Protein AF-A0A061S4T7-F1 (afdb_monomer_lite)

Sequence (129 aa):
MHRRGAEWARQQEADVPLRFRLGFHTVPSMRQLHLHVVSEDFDSHFMKHKKHWNSFTTAFFRPITDVIDELRTNGSVRIDLEEVARLLSSPVRCFRCLQEFKTVPDAKLHVRTCAASALETLTSAEGSG

Organism: NCBI:txid582737

Structure (mmCIF, N/CA/C/O backbone):
data_AF-A0A061S4T7-F1
#
_entry.id   AF-A0A061S4T7-F1
#
loop_
_atom_site.group_PDB
_atom_site.id
_atom_site.type_symbol
_atom_site.label_atom_id
_atom_site.label_alt_id
_atom_site.label_comp_id
_atom_site.label_asym_id
_atom_site.label_entity_id
_atom_site.label_seq_id
_atom_site.pdbx_PDB_ins_code
_atom_site.Cartn_x
_atom_site.Cartn_y
_atom_site.Cartn_z
_atom_site.occupancy
_atom_site.B_iso_or_equiv
_atom_site.auth_seq_id
_atom_site.auth_comp_id
_atom_site.auth_asym_id
_atom_site.auth_atom_id
_atom_site.pdbx_PDB_model_num
ATOM 1 N N . MET A 1 1 ? -17.691 1.889 2.305 1.00 80.81 1 MET A N 1
ATOM 2 C CA . MET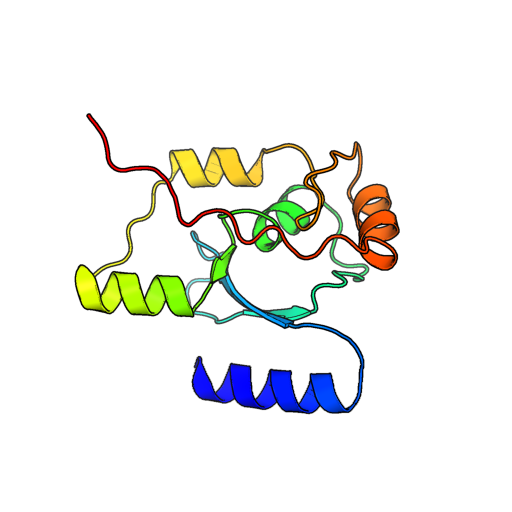 A 1 1 ? -16.691 1.853 1.212 1.00 80.81 1 MET A CA 1
ATOM 3 C C . MET A 1 1 ? -16.203 0.431 0.932 1.00 80.81 1 MET A C 1
ATOM 5 O O . MET A 1 1 ? -16.277 0.033 -0.220 1.00 80.81 1 MET A O 1
ATOM 9 N N . HIS A 1 2 ? -15.822 -0.360 1.951 1.00 90.88 2 HIS A N 1
ATOM 10 C CA . HIS A 1 2 ? -15.310 -1.736 1.791 1.00 90.88 2 HIS A CA 1
ATOM 11 C C . HIS A 1 2 ? -16.115 -2.630 0.832 1.00 90.88 2 HIS A C 1
ATOM 13 O O . HIS A 1 2 ? -15.578 -3.043 -0.188 1.00 90.88 2 HIS A O 1
ATOM 19 N N . ARG A 1 3 ? -17.400 -2.892 1.127 1.00 92.31 3 ARG A N 1
ATOM 20 C CA . ARG A 1 3 ? -18.236 -3.824 0.346 1.00 92.31 3 ARG A CA 1
ATOM 21 C C . ARG A 1 3 ? -18.234 -3.499 -1.152 1.00 92.31 3 ARG A C 1
ATOM 23 O O . ARG A 1 3 ? -17.911 -4.368 -1.948 1.00 92.31 3 ARG A O 1
ATOM 30 N N . ARG A 1 4 ? -18.509 -2.239 -1.506 1.00 92.25 4 ARG A N 1
ATOM 31 C CA . ARG A 1 4 ? -18.515 -1.772 -2.901 1.00 92.25 4 ARG A CA 1
ATOM 32 C C . ARG A 1 4 ? -17.146 -1.889 -3.571 1.00 92.25 4 ARG A C 1
ATOM 34 O O . ARG A 1 4 ? -17.076 -2.298 -4.720 1.00 92.25 4 ARG A O 1
ATOM 41 N N . GLY A 1 5 ? -16.068 -1.552 -2.858 1.00 90.94 5 GLY A N 1
ATOM 42 C CA . GLY A 1 5 ? -14.711 -1.720 -3.383 1.00 90.94 5 GLY A CA 1
ATOM 43 C C . GLY A 1 5 ? -14.381 -3.188 -3.658 1.00 90.94 5 GLY A C 1
ATOM 44 O O . GLY A 1 5 ? -13.814 -3.503 -4.696 1.00 90.94 5 GLY A O 1
ATOM 45 N N . ALA A 1 6 ? -14.773 -4.089 -2.752 1.00 91.56 6 ALA A N 1
ATOM 46 C CA . ALA A 1 6 ? -14.512 -5.519 -2.883 1.00 91.56 6 ALA A CA 1
ATOM 47 C C . ALA A 1 6 ? -15.367 -6.163 -3.985 1.00 91.56 6 ALA A C 1
ATOM 49 O O . ALA A 1 6 ? -14.897 -7.042 -4.697 1.00 91.56 6 ALA A O 1
ATOM 50 N N . GLU A 1 7 ? -16.619 -5.724 -4.141 1.00 92.50 7 GLU A N 1
ATOM 51 C CA . GLU A 1 7 ? -17.478 -6.115 -5.265 1.00 92.50 7 GLU A CA 1
ATOM 52 C C . GLU A 1 7 ? -16.862 -5.702 -6.603 1.00 92.50 7 GLU A C 1
ATOM 54 O O . GLU A 1 7 ? -16.773 -6.534 -7.500 1.00 92.50 7 GLU A O 1
ATOM 59 N N . TRP A 1 8 ? -16.377 -4.462 -6.712 1.00 92.69 8 TRP A N 1
ATOM 60 C CA . TRP A 1 8 ? -15.716 -3.983 -7.924 1.00 92.69 8 TRP A CA 1
ATOM 61 C C . TRP A 1 8 ? -14.429 -4.762 -8.229 1.00 92.69 8 TRP A C 1
ATOM 63 O O . TRP A 1 8 ? -14.253 -5.220 -9.353 1.00 92.69 8 TRP A O 1
ATOM 73 N N . ALA A 1 9 ? -13.567 -4.982 -7.230 1.00 90.12 9 ALA A N 1
ATOM 74 C CA . ALA A 1 9 ? -12.322 -5.734 -7.404 1.00 90.12 9 ALA A CA 1
ATOM 75 C C . ALA A 1 9 ? -12.572 -7.160 -7.922 1.00 90.12 9 ALA A C 1
ATOM 77 O O . ALA A 1 9 ? -11.951 -7.571 -8.897 1.00 90.12 9 ALA A O 1
ATOM 78 N N . ARG A 1 10 ? -13.550 -7.873 -7.342 1.00 88.12 10 ARG A N 1
ATOM 79 C CA . ARG A 1 10 ? -13.932 -9.222 -7.793 1.00 88.12 10 ARG A CA 1
ATOM 80 C C . ARG A 1 10 ? -14.450 -9.253 -9.229 1.00 88.12 10 ARG A C 1
ATOM 82 O O . ARG A 1 10 ? -14.218 -10.230 -9.928 1.00 88.12 10 ARG A O 1
ATOM 89 N N . GLN A 1 11 ? -15.165 -8.212 -9.661 1.00 87.88 11 GLN A N 1
ATOM 90 C CA . GLN A 1 11 ? -15.611 -8.106 -11.053 1.00 87.88 11 GLN A CA 1
ATOM 91 C C . GLN A 1 11 ? -14.416 -7.966 -12.001 1.00 87.88 11 GLN A C 1
ATOM 93 O O . GLN A 1 11 ? -14.388 -8.630 -13.025 1.00 87.88 11 GLN A O 1
ATOM 98 N N . GLN A 1 12 ? -13.410 -7.162 -11.644 1.00 86.38 12 GLN A N 1
ATOM 99 C CA . GLN A 1 12 ? -12.212 -6.999 -12.477 1.00 86.38 12 GLN A CA 1
ATOM 100 C C . GLN A 1 12 ? -11.327 -8.254 -12.497 1.00 86.38 12 GLN A C 1
ATOM 102 O O . GLN A 1 12 ? -10.795 -8.606 -13.544 1.00 86.38 12 GLN A O 1
ATOM 107 N N . GLU A 1 13 ? -11.197 -8.946 -11.362 1.00 83.81 13 GLU A N 1
ATOM 108 C CA . GLU A 1 13 ? -10.465 -10.218 -11.237 1.00 83.81 13 GLU A CA 1
ATOM 109 C C . GLU A 1 13 ? -11.034 -11.338 -12.121 1.00 83.81 13 GLU A C 1
ATOM 111 O O . GLU A 1 13 ? -10.302 -12.248 -12.509 1.00 83.81 13 GLU A O 1
ATOM 116 N N . ALA A 1 14 ? -12.330 -11.282 -12.448 1.00 75.81 14 ALA A N 1
ATOM 117 C CA . ALA A 1 14 ? -12.963 -12.234 -13.358 1.00 75.81 14 ALA A CA 1
ATOM 118 C C . ALA A 1 14 ? -12.549 -12.016 -14.825 1.00 75.81 14 ALA A C 1
ATOM 120 O O . ALA A 1 14 ? -12.507 -12.976 -15.593 1.00 75.81 14 ALA A O 1
ATOM 121 N N . ASP A 1 15 ? -12.215 -10.775 -15.190 1.00 75.31 15 ASP A N 1
ATOM 122 C CA . ASP A 1 15 ? -11.890 -10.375 -16.562 1.00 75.31 15 ASP A CA 1
ATOM 123 C C . ASP A 1 15 ? -10.372 -10.318 -16.815 1.00 75.31 15 ASP A C 1
ATOM 125 O O . ASP A 1 15 ? -9.908 -10.542 -17.935 1.00 75.31 15 ASP A O 1
ATOM 129 N N . VAL A 1 16 ? -9.579 -10.021 -15.779 1.00 75.69 16 VAL A N 1
ATOM 130 C CA . VAL A 1 16 ? -8.123 -9.845 -15.857 1.00 75.69 16 VAL A CA 1
ATOM 131 C C . VAL A 1 16 ? -7.461 -10.560 -14.671 1.00 75.69 16 VAL A C 1
ATOM 133 O O . VAL A 1 16 ? -7.894 -10.357 -13.538 1.00 75.69 16 VAL A O 1
ATOM 136 N N . PRO A 1 17 ? -6.374 -11.338 -14.862 1.00 79.69 17 PRO A N 1
ATOM 137 C CA . PRO A 1 17 ? -5.709 -12.085 -13.789 1.00 79.69 17 PRO A CA 1
ATOM 138 C C . PRO A 1 17 ? -4.837 -11.184 -12.889 1.00 79.69 17 PRO A C 1
ATOM 140 O O . PRO A 1 17 ? -3.668 -11.474 -12.629 1.00 79.69 17 PRO A O 1
ATOM 143 N N . LEU A 1 18 ? -5.386 -10.060 -12.427 1.00 84.62 18 LEU A N 1
ATOM 144 C CA . LEU A 1 18 ? -4.759 -9.128 -11.496 1.00 84.62 18 LEU A CA 1
ATOM 145 C C . LEU A 1 18 ? -5.428 -9.236 -10.136 1.00 84.62 18 LEU A C 1
ATOM 147 O O . LEU A 1 18 ? -6.645 -9.218 -10.051 1.00 84.62 18 LEU A O 1
ATOM 151 N N . ARG A 1 19 ? -4.629 -9.270 -9.072 1.00 89.38 19 ARG A N 1
ATOM 152 C CA . ARG A 1 19 ? -5.126 -9.180 -7.694 1.00 89.38 19 ARG A CA 1
ATOM 153 C C . ARG A 1 19 ? -5.223 -7.728 -7.262 1.00 89.38 19 ARG A C 1
ATOM 155 O O . ARG A 1 19 ? -4.383 -6.916 -7.660 1.00 89.38 19 ARG A O 1
ATOM 162 N N . PHE A 1 20 ? -6.189 -7.422 -6.403 1.00 93.00 20 PHE A N 1
ATOM 163 C CA . PHE A 1 20 ? -6.369 -6.079 -5.856 1.00 93.00 20 PHE A CA 1
ATOM 164 C C . PHE A 1 20 ? -6.187 -6.022 -4.342 1.00 93.00 20 PHE A C 1
ATOM 166 O O . PHE A 1 20 ? -6.578 -6.915 -3.595 1.00 93.00 20 PHE A O 1
ATOM 173 N N . ARG A 1 21 ? -5.654 -4.893 -3.877 1.00 94.50 21 ARG A N 1
ATOM 174 C CA . ARG A 1 21 ? -5.545 -4.534 -2.465 1.00 94.50 21 ARG A CA 1
ATOM 175 C C . ARG A 1 21 ? -6.494 -3.394 -2.150 1.00 94.50 21 ARG A C 1
ATOM 177 O O . ARG A 1 21 ? -6.615 -2.431 -2.911 1.00 94.50 21 ARG A O 1
ATOM 184 N N . LEU A 1 22 ? -7.159 -3.513 -1.005 1.00 97.69 22 LEU A N 1
ATOM 185 C CA . LEU A 1 22 ? -8.092 -2.520 -0.495 1.00 97.69 22 LEU A CA 1
ATOM 186 C C . LEU A 1 22 ? -7.600 -2.002 0.849 1.00 97.69 22 LEU A C 1
ATOM 188 O O . LEU A 1 22 ? -7.422 -2.779 1.788 1.00 97.69 22 LEU A O 1
ATOM 192 N N . GLY A 1 23 ? -7.407 -0.693 0.962 1.00 97.31 23 GLY A N 1
ATOM 193 C CA . GLY A 1 23 ? -6.844 -0.129 2.182 1.00 97.31 23 GLY A CA 1
ATOM 194 C C . GLY A 1 23 ? -6.670 1.379 2.178 1.00 97.31 23 GLY A C 1
ATOM 195 O O . GLY A 1 23 ? -7.089 2.086 1.261 1.00 97.31 23 GLY A O 1
ATOM 196 N N . PHE A 1 24 ? -6.049 1.863 3.242 1.00 97.19 24 PHE A N 1
ATOM 197 C CA . PHE A 1 24 ? -5.800 3.275 3.492 1.00 97.19 24 PHE A CA 1
ATOM 198 C C . PHE A 1 24 ? -4.307 3.518 3.663 1.00 97.19 24 PHE A C 1
ATOM 200 O O . PHE A 1 24 ? -3.585 2.673 4.183 1.00 97.19 24 PHE A O 1
ATOM 207 N N . HIS A 1 25 ? -3.848 4.706 3.294 1.00 96.94 25 HIS A N 1
ATOM 208 C CA . HIS A 1 25 ? -2.579 5.204 3.805 1.00 96.94 25 HIS A CA 1
ATOM 209 C C . HIS A 1 25 ? -2.717 5.550 5.294 1.00 96.94 25 HIS A C 1
ATOM 211 O O . HIS A 1 25 ? -3.669 6.237 5.665 1.00 96.94 25 HIS A O 1
ATOM 217 N N . THR A 1 26 ? -1.764 5.120 6.132 1.00 93.94 26 THR A N 1
ATOM 218 C CA . THR A 1 26 ? -1.759 5.389 7.584 1.00 93.94 26 THR A CA 1
ATOM 219 C C . THR A 1 26 ? -1.858 6.884 7.887 1.00 93.94 26 THR A C 1
ATOM 221 O O . THR A 1 26 ? -2.593 7.286 8.784 1.00 93.94 26 THR A O 1
ATOM 224 N N . VAL A 1 27 ? -1.157 7.716 7.107 1.00 92.25 27 VAL A N 1
ATOM 225 C CA . VAL A 1 27 ? -1.327 9.175 7.111 1.00 92.25 27 VAL A CA 1
ATOM 226 C C . VAL A 1 27 ? -1.829 9.603 5.732 1.00 92.25 27 VAL A C 1
ATOM 228 O O . VAL A 1 27 ? -1.132 9.377 4.737 1.00 92.25 27 VAL A O 1
ATOM 231 N N . PRO A 1 28 ? -3.024 10.208 5.629 1.00 86.69 28 PRO A N 1
ATOM 232 C CA . PRO A 1 28 ? -3.609 10.529 4.339 1.00 86.69 28 PRO A CA 1
ATOM 233 C C . PRO A 1 28 ? -2.896 11.725 3.694 1.00 86.69 28 PRO A C 1
ATOM 235 O O . PRO A 1 28 ? -2.540 12.698 4.356 1.00 86.69 28 PRO A O 1
ATOM 238 N N . SER A 1 29 ? -2.720 11.681 2.373 1.00 84.56 29 SER A N 1
ATOM 239 C CA . SER A 1 29 ? -2.182 12.809 1.593 1.00 84.56 29 SER A CA 1
ATOM 240 C C . SER A 1 29 ? -3.226 13.891 1.294 1.00 84.56 29 SER A C 1
ATOM 242 O O . SER A 1 29 ? -2.880 14.982 0.847 1.00 84.56 29 SER A O 1
ATOM 244 N N . MET A 1 30 ? -4.504 13.586 1.524 1.00 91.62 30 MET A N 1
ATOM 245 C CA . MET A 1 30 ? -5.652 14.465 1.308 1.00 91.62 30 MET A CA 1
ATOM 246 C C . MET A 1 30 ? -6.502 14.524 2.575 1.00 91.62 30 MET A C 1
ATOM 248 O O . MET A 1 30 ? -6.527 13.581 3.359 1.00 91.62 30 MET A O 1
ATOM 252 N N . ARG A 1 31 ? -7.253 15.613 2.758 1.00 91.56 31 ARG A N 1
ATOM 253 C CA . ARG A 1 31 ? -8.064 15.822 3.969 1.00 91.56 31 ARG A CA 1
ATOM 254 C C . ARG A 1 31 ? -9.210 14.814 4.123 1.00 91.56 31 ARG A C 1
ATOM 256 O O . ARG A 1 31 ? -9.586 14.475 5.239 1.00 91.56 31 ARG A O 1
ATOM 263 N N . GLN A 1 32 ? -9.821 14.397 3.018 1.00 94.75 32 GLN A N 1
ATOM 264 C CA . GLN A 1 32 ? -10.968 13.489 3.036 1.00 94.75 32 GLN A CA 1
ATOM 265 C C . GLN A 1 32 ? -10.501 12.036 3.114 1.00 94.75 32 GLN A C 1
ATOM 267 O O . GLN A 1 32 ? -9.540 11.652 2.445 1.00 94.75 32 GLN A O 1
ATOM 272 N N . LEU A 1 33 ? -11.223 11.220 3.883 1.00 91.75 33 LEU A N 1
ATOM 273 C CA . LEU A 1 33 ? -11.010 9.778 3.920 1.00 91.75 33 LEU A CA 1
ATOM 274 C C . LEU A 1 33 ? -11.231 9.184 2.524 1.00 91.75 33 LEU A C 1
ATOM 276 O O . LEU A 1 33 ? -12.293 9.368 1.929 1.00 91.75 33 LEU A O 1
ATOM 280 N N . HIS A 1 34 ? -10.242 8.451 2.023 1.00 95.56 34 HIS A N 1
ATOM 281 C CA . HIS A 1 34 ? -10.292 7.819 0.711 1.00 95.56 34 HIS A CA 1
ATOM 282 C C . HIS A 1 34 ? -9.779 6.384 0.798 1.00 95.56 34 HIS A C 1
ATOM 284 O O . HIS A 1 34 ? -8.674 6.133 1.268 1.00 95.56 34 HIS A O 1
ATOM 290 N N . LEU A 1 35 ? -10.608 5.442 0.351 1.00 96.25 35 LEU A N 1
ATOM 291 C CA . LEU A 1 35 ? -10.238 4.039 0.214 1.00 96.25 35 LEU A CA 1
ATOM 292 C C . LEU A 1 35 ? -9.489 3.850 -1.103 1.00 96.25 35 LEU A C 1
ATOM 294 O O . LEU A 1 35 ? -10.011 4.193 -2.163 1.00 96.25 35 LEU A O 1
ATOM 298 N N . HIS A 1 36 ? -8.307 3.254 -1.041 1.00 97.19 36 HIS A N 1
ATOM 299 C CA . HIS A 1 36 ? -7.617 2.770 -2.224 1.00 97.19 36 HIS A CA 1
ATOM 300 C C . HIS A 1 36 ? -8.165 1.403 -2.624 1.00 97.19 36 HIS A C 1
ATOM 302 O O . HIS A 1 36 ? -8.336 0.526 -1.778 1.00 97.19 36 HIS A O 1
ATOM 308 N N . VAL A 1 37 ? -8.389 1.230 -3.923 1.00 96.25 37 VAL A N 1
ATOM 309 C CA . VAL A 1 37 ? -8.543 -0.067 -4.581 1.00 96.25 37 VAL A CA 1
ATOM 310 C C . VAL A 1 37 ? -7.475 -0.086 -5.667 1.00 96.25 37 VAL A C 1
ATOM 312 O O . VAL A 1 37 ? -7.541 0.710 -6.600 1.00 96.25 37 VAL A O 1
ATOM 315 N N . VAL A 1 38 ? -6.428 -0.886 -5.478 1.00 95.00 38 VAL A N 1
ATOM 316 C CA . VAL A 1 38 ? -5.206 -0.826 -6.294 1.00 95.00 38 VAL A CA 1
ATOM 317 C C . VAL A 1 38 ? -4.760 -2.226 -6.685 1.00 95.00 38 VAL A C 1
ATOM 319 O O . VAL A 1 38 ? -4.763 -3.124 -5.847 1.00 95.00 38 VAL A O 1
ATOM 322 N N . SER A 1 39 ? -4.402 -2.420 -7.950 1.00 93.50 39 SER A N 1
ATOM 323 C CA . SER A 1 39 ? -3.900 -3.698 -8.444 1.00 93.50 39 SER A CA 1
ATOM 324 C C . SER A 1 39 ? -2.448 -3.932 -8.009 1.00 93.50 39 SER A C 1
ATOM 326 O O . SER A 1 39 ? -1.653 -3.002 -7.853 1.00 93.50 39 SER A O 1
ATOM 328 N N . GLU A 1 40 ? -2.102 -5.193 -7.767 1.00 91.94 40 GLU A N 1
ATOM 329 C CA . GLU A 1 40 ? -0.813 -5.597 -7.194 1.00 91.94 40 GLU A CA 1
ATOM 330 C C . GLU A 1 40 ? 0.364 -5.614 -8.180 1.00 91.94 40 GLU A C 1
ATOM 332 O O . GLU A 1 40 ? 1.501 -5.856 -7.777 1.00 91.94 40 GLU A O 1
ATOM 337 N N . ASP A 1 41 ? 0.124 -5.385 -9.467 1.00 90.56 41 ASP A N 1
ATOM 338 C CA . ASP A 1 41 ? 1.176 -5.254 -10.478 1.00 90.56 41 ASP A CA 1
ATOM 339 C C . ASP A 1 41 ? 1.976 -3.951 -10.314 1.00 90.56 41 ASP A C 1
ATOM 341 O O . ASP A 1 41 ? 3.148 -3.894 -10.690 1.00 90.56 41 ASP A O 1
ATOM 345 N N . PHE A 1 42 ? 1.354 -2.914 -9.732 1.00 93.56 42 PHE A N 1
ATOM 346 C CA . PHE A 1 42 ? 1.918 -1.571 -9.569 1.00 93.56 42 PHE A CA 1
ATOM 347 C C . PHE A 1 42 ? 2.542 -1.008 -10.859 1.00 93.56 42 PHE A C 1
ATOM 349 O O . PHE A 1 42 ? 3.455 -0.169 -10.811 1.00 93.56 42 PHE A O 1
ATOM 356 N N . ASP A 1 43 ? 2.049 -1.428 -12.028 1.00 91.19 43 ASP A N 1
ATOM 357 C CA . ASP A 1 43 ? 2.633 -1.081 -13.311 1.00 91.19 43 ASP A CA 1
ATOM 358 C C . ASP A 1 43 ? 2.085 0.233 -13.862 1.00 91.19 43 ASP A C 1
ATOM 360 O O . ASP A 1 43 ? 1.350 0.303 -14.840 1.00 91.19 43 ASP A O 1
ATOM 364 N N . SER A 1 44 ? 2.481 1.328 -13.219 1.00 93.81 44 SER A N 1
ATOM 365 C CA . SER A 1 44 ? 2.099 2.673 -13.643 1.00 93.81 44 SER A CA 1
ATOM 366 C C . SER A 1 44 ? 3.317 3.541 -13.929 1.00 93.81 44 SER A C 1
ATOM 368 O O . SER A 1 44 ? 4.330 3.464 -13.227 1.00 93.81 44 SER A O 1
ATOM 370 N N . HIS A 1 45 ? 3.213 4.422 -14.926 1.00 93.56 45 HIS A N 1
ATOM 371 C CA . HIS A 1 45 ? 4.186 5.493 -15.169 1.00 93.56 45 HIS A CA 1
ATOM 372 C C . HIS A 1 45 ? 4.250 6.503 -14.001 1.00 93.56 45 HIS A C 1
ATOM 374 O O . HIS A 1 45 ? 5.244 7.210 -13.829 1.00 93.56 45 HIS A O 1
ATOM 380 N N . PHE A 1 46 ? 3.212 6.566 -13.158 1.00 95.12 46 PHE A N 1
ATOM 381 C CA . PHE A 1 46 ? 3.156 7.459 -11.995 1.00 95.12 46 PHE A CA 1
ATOM 382 C C . PHE A 1 46 ? 3.801 6.862 -10.727 1.00 95.12 46 PHE A C 1
ATOM 384 O O . PHE A 1 46 ? 4.051 7.580 -9.752 1.00 95.12 46 PHE A O 1
ATOM 391 N N . MET A 1 47 ? 4.176 5.578 -10.754 1.00 95.50 47 MET A N 1
ATOM 392 C CA . MET A 1 47 ? 4.951 4.917 -9.699 1.00 95.50 47 MET A CA 1
ATOM 393 C C . MET A 1 47 ? 6.450 5.240 -9.845 1.00 95.50 47 MET A C 1
ATOM 395 O O . MET A 1 47 ? 7.240 4.420 -10.306 1.00 95.50 47 MET A O 1
ATOM 399 N N . LYS A 1 48 ? 6.834 6.483 -9.523 1.00 91.38 48 LYS A N 1
ATOM 400 C CA . LYS A 1 48 ? 8.156 7.039 -9.875 1.00 91.38 48 LYS A CA 1
ATOM 401 C C . LYS A 1 48 ? 9.219 6.958 -8.783 1.00 91.38 48 LYS A C 1
ATOM 403 O O . LYS A 1 48 ? 10.404 6.862 -9.087 1.00 91.38 48 LYS A O 1
ATOM 408 N N . HIS A 1 49 ? 8.825 7.070 -7.518 1.00 95.31 49 HIS A N 1
ATOM 409 C CA . HIS A 1 49 ? 9.767 7.323 -6.4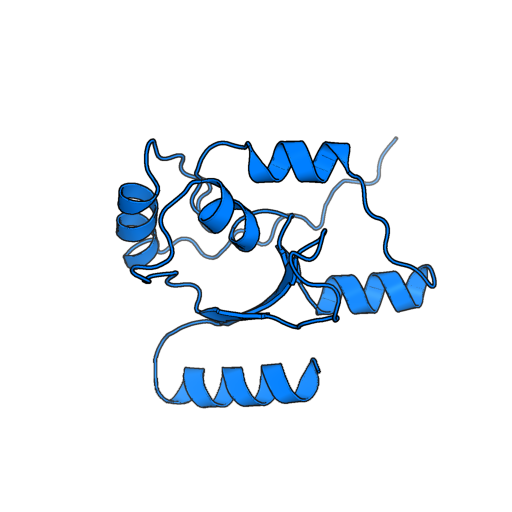26 1.00 95.31 49 HIS A CA 1
ATOM 410 C C . HIS A 1 49 ? 9.534 6.386 -5.246 1.00 95.31 49 HIS A C 1
ATOM 412 O O . HIS A 1 49 ? 8.429 5.878 -5.057 1.00 95.31 49 HIS A O 1
ATOM 418 N N . LYS A 1 50 ? 10.574 6.215 -4.420 1.00 97.25 50 LYS A N 1
ATOM 419 C CA . LYS A 1 50 ? 10.570 5.355 -3.225 1.00 97.25 50 LYS A CA 1
ATOM 420 C C . LYS A 1 50 ? 9.334 5.574 -2.347 1.00 97.25 50 LYS A C 1
ATOM 422 O O . LYS A 1 50 ? 8.706 4.609 -1.941 1.00 97.25 50 LYS A O 1
ATOM 427 N N . LYS A 1 51 ? 8.944 6.833 -2.114 1.00 96.25 51 LYS A N 1
ATOM 428 C CA . LYS A 1 51 ? 7.768 7.162 -1.296 1.00 96.25 51 LYS A CA 1
ATOM 429 C C . LYS A 1 51 ? 6.463 6.607 -1.880 1.00 96.25 51 LYS A C 1
ATOM 431 O O . LYS A 1 51 ? 5.656 6.110 -1.111 1.00 96.25 51 LYS A O 1
ATOM 436 N N . HIS A 1 52 ? 6.262 6.673 -3.203 1.00 96.38 52 HIS A N 1
ATOM 437 C CA . HIS A 1 52 ? 5.071 6.095 -3.844 1.00 96.38 52 HIS A CA 1
ATOM 438 C C . HIS A 1 52 ? 5.074 4.574 -3.716 1.00 96.38 52 HIS A C 1
ATOM 440 O O . HIS A 1 52 ? 4.048 3.992 -3.405 1.00 96.38 52 HIS A O 1
ATOM 446 N N . TRP A 1 53 ? 6.227 3.936 -3.926 1.00 97.75 53 TRP A N 1
ATOM 447 C CA . TRP A 1 53 ? 6.342 2.489 -3.776 1.00 97.75 53 TRP A CA 1
ATOM 448 C C . TRP A 1 53 ? 6.008 2.073 -2.343 1.00 97.75 53 TRP A C 1
ATOM 450 O O . TRP A 1 53 ? 5.020 1.383 -2.102 1.00 97.75 53 TRP A O 1
ATOM 460 N N . ASN A 1 54 ? 6.756 2.611 -1.380 1.00 97.81 54 ASN A N 1
ATOM 461 C CA . ASN A 1 54 ? 6.627 2.260 0.027 1.00 97.81 54 ASN A CA 1
ATOM 462 C C . ASN A 1 54 ? 5.252 2.610 0.608 1.00 97.81 54 ASN A C 1
ATOM 464 O O . ASN A 1 54 ? 4.801 1.916 1.519 1.00 97.81 54 ASN A O 1
ATOM 468 N N . SER A 1 55 ? 4.565 3.640 0.094 1.00 97.12 55 SER A N 1
ATOM 469 C CA . SER A 1 55 ? 3.222 3.978 0.573 1.00 97.12 55 SER A CA 1
ATOM 470 C C . SER A 1 55 ? 2.187 2.904 0.253 1.00 97.12 55 SER A C 1
ATOM 472 O O . SER A 1 55 ? 1.193 2.810 0.960 1.00 97.12 55 SER A O 1
ATOM 474 N N . PHE A 1 56 ? 2.418 2.080 -0.770 1.00 97.31 56 PHE A N 1
ATOM 475 C CA . PHE A 1 56 ? 1.555 0.944 -1.072 1.00 97.31 56 PHE A CA 1
ATOM 476 C C . PHE A 1 56 ? 2.148 -0.379 -0.591 1.00 97.31 56 PHE A C 1
ATOM 478 O O . PHE A 1 56 ? 1.402 -1.247 -0.162 1.00 97.31 56 PHE A O 1
ATOM 485 N N . THR A 1 57 ? 3.464 -0.572 -0.629 1.00 96.50 57 THR A N 1
ATOM 486 C CA . THR A 1 57 ? 4.093 -1.896 -0.449 1.00 96.50 57 THR A CA 1
ATOM 487 C C . THR A 1 57 ? 4.627 -2.174 0.957 1.00 96.50 57 THR A C 1
ATOM 489 O O . THR A 1 57 ? 5.293 -3.185 1.157 1.00 96.50 57 THR A O 1
ATOM 492 N N . THR A 1 58 ? 4.360 -1.301 1.929 1.00 96.62 58 THR A N 1
ATOM 493 C CA . THR A 1 58 ? 4.735 -1.488 3.343 1.00 96.62 58 THR A CA 1
ATOM 494 C C . THR A 1 58 ? 3.501 -1.430 4.247 1.00 96.62 58 THR A C 1
ATOM 496 O O . THR A 1 58 ? 2.394 -1.174 3.768 1.00 96.62 58 THR A O 1
ATOM 499 N N . ALA A 1 59 ? 3.687 -1.584 5.563 1.00 95.75 59 ALA A N 1
ATOM 500 C CA . ALA A 1 59 ? 2.631 -1.396 6.565 1.00 95.75 59 ALA A CA 1
ATOM 501 C C . ALA A 1 59 ? 2.053 0.037 6.610 1.00 95.75 59 ALA A C 1
ATOM 503 O O . ALA A 1 59 ? 1.068 0.287 7.304 1.00 95.75 59 ALA A O 1
ATOM 504 N N . PHE A 1 60 ? 2.619 0.982 5.845 1.00 96.88 60 PHE A N 1
ATOM 505 C CA . PHE A 1 60 ? 1.996 2.286 5.617 1.00 96.88 60 PHE A CA 1
ATOM 506 C C . PHE A 1 60 ? 0.666 2.159 4.854 1.00 96.88 60 PHE A C 1
ATOM 508 O O . PHE A 1 60 ? -0.213 3.005 5.005 1.00 96.88 60 PHE A O 1
ATOM 515 N N . PHE A 1 61 ? 0.497 1.105 4.050 1.00 97.62 61 PHE A N 1
ATOM 516 C CA . PHE A 1 61 ? -0.790 0.738 3.474 1.00 97.62 61 PHE A CA 1
ATOM 517 C C . PHE A 1 61 ? -1.517 -0.220 4.416 1.00 97.62 61 PHE A C 1
ATOM 519 O O . PHE A 1 61 ? -1.187 -1.403 4.488 1.00 97.62 61 PHE A O 1
ATOM 526 N N . ARG A 1 62 ? -2.522 0.285 5.127 1.00 96.25 62 ARG A N 1
ATOM 527 C CA . ARG A 1 62 ? -3.334 -0.475 6.080 1.00 96.25 62 ARG A CA 1
ATOM 528 C C . ARG A 1 62 ? -4.490 -1.170 5.352 1.00 96.25 62 ARG A C 1
ATOM 530 O O . ARG A 1 62 ? -5.340 -0.460 4.801 1.00 96.25 62 ARG A O 1
ATOM 537 N N . PRO A 1 63 ? -4.569 -2.514 5.347 1.00 96.44 63 PRO A N 1
ATOM 538 C CA . PRO A 1 63 ? -5.732 -3.226 4.828 1.00 96.44 63 PRO A CA 1
ATOM 539 C C . PRO A 1 63 ? -7.023 -2.751 5.498 1.00 96.44 63 PRO A C 1
ATOM 541 O O . PRO A 1 63 ? -7.062 -2.477 6.698 1.00 96.44 63 PRO A O 1
ATOM 544 N N . ILE A 1 64 ? -8.102 -2.636 4.721 1.00 96.56 64 ILE A N 1
ATOM 545 C CA . ILE A 1 64 ? -9.386 -2.156 5.251 1.00 96.56 64 ILE A CA 1
ATOM 546 C C . ILE A 1 64 ? -9.975 -3.086 6.320 1.00 96.56 64 ILE A C 1
ATOM 548 O O . ILE A 1 64 ? -10.674 -2.608 7.210 1.00 96.56 64 ILE A O 1
ATOM 552 N N . THR A 1 65 ? -9.692 -4.387 6.244 1.00 96.12 65 THR A N 1
ATOM 553 C CA . THR A 1 65 ? -10.071 -5.378 7.260 1.00 96.12 65 THR A CA 1
ATOM 554 C C . THR A 1 65 ? -9.477 -5.014 8.614 1.00 96.12 65 THR A C 1
ATOM 556 O O . THR A 1 65 ? -10.221 -4.807 9.566 1.00 96.12 65 THR A O 1
ATOM 559 N N . ASP A 1 66 ? -8.170 -4.772 8.654 1.00 95.75 66 ASP A N 1
ATOM 560 C CA . ASP A 1 66 ? -7.430 -4.479 9.880 1.00 95.75 66 ASP A CA 1
ATOM 561 C C . ASP A 1 66 ? -7.892 -3.158 10.505 1.00 95.75 66 ASP A C 1
ATOM 563 O O . ASP A 1 66 ? -8.018 -3.042 11.720 1.00 95.75 66 ASP A O 1
ATOM 567 N N . VAL A 1 67 ? -8.187 -2.150 9.674 1.00 95.75 67 VAL A N 1
ATOM 568 C CA . VAL A 1 67 ? -8.732 -0.862 10.136 1.00 95.75 67 VAL A CA 1
ATOM 569 C C . VAL A 1 67 ? -10.126 -1.035 10.744 1.00 95.75 67 VAL A C 1
ATOM 571 O O . VAL A 1 67 ? -10.423 -0.436 11.775 1.00 95.75 67 VAL A O 1
ATOM 574 N N . ILE A 1 68 ? -10.993 -1.840 10.121 1.00 96.25 68 ILE A N 1
ATOM 575 C CA . ILE A 1 68 ? -12.334 -2.123 10.653 1.00 96.25 68 ILE A CA 1
ATOM 576 C C . ILE A 1 68 ? -12.232 -2.855 11.993 1.00 96.25 68 ILE A C 1
ATOM 578 O O . ILE A 1 68 ? -12.964 -2.509 12.921 1.00 96.25 68 ILE A O 1
ATOM 582 N N . ASP A 1 69 ? -11.340 -3.834 12.100 1.00 96.81 69 ASP A N 1
ATOM 583 C CA . ASP A 1 69 ? -11.179 -4.630 13.313 1.00 96.81 69 ASP A CA 1
ATOM 584 C C . ASP A 1 69 ? -10.583 -3.804 14.462 1.00 96.81 69 ASP A C 1
ATOM 586 O O . ASP A 1 69 ? -11.083 -3.869 15.589 1.00 96.81 69 ASP A O 1
ATOM 590 N N . GLU A 1 70 ? -9.606 -2.937 14.181 1.00 96.19 70 GLU A N 1
ATOM 591 C CA . GLU A 1 70 ? -9.058 -2.002 15.170 1.00 96.19 70 GLU A CA 1
ATOM 592 C C . GLU A 1 70 ? -10.127 -1.019 15.669 1.00 96.19 70 GLU A C 1
ATOM 594 O O . GLU A 1 70 ? -10.275 -0.827 16.875 1.00 96.19 70 GLU A O 1
ATOM 599 N N . LEU A 1 71 ? -10.940 -0.457 14.766 1.00 96.38 71 LEU A N 1
ATOM 600 C CA . LEU A 1 71 ? -12.045 0.430 15.142 1.00 96.38 71 LEU A CA 1
ATOM 601 C C . LEU A 1 71 ? -13.097 -0.279 15.998 1.00 96.38 71 LEU A C 1
ATOM 603 O O . LEU A 1 71 ? -13.604 0.313 16.948 1.00 96.38 71 LEU A O 1
ATOM 607 N N . ARG A 1 72 ? -13.432 -1.535 15.683 1.00 97.12 72 ARG A N 1
ATOM 608 C CA . ARG A 1 72 ? -14.385 -2.332 16.473 1.00 97.12 72 ARG A CA 1
ATOM 609 C C . ARG A 1 72 ? -13.857 -2.649 17.867 1.00 97.12 72 ARG A C 1
ATOM 611 O O . ARG A 1 72 ? -14.636 -2.646 18.813 1.00 97.12 72 ARG A 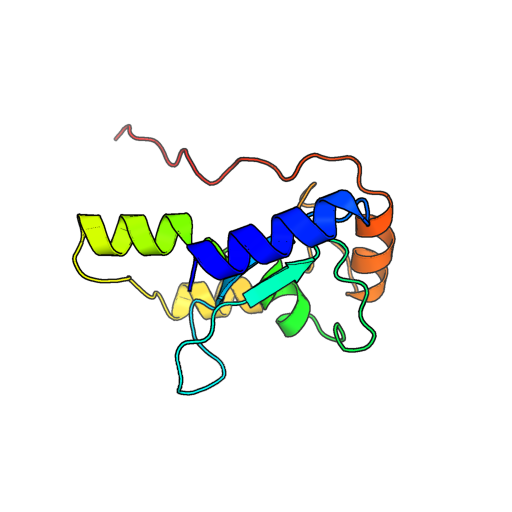O 1
ATOM 618 N N . THR A 1 73 ? -12.560 -2.917 17.976 1.00 97.62 73 THR A N 1
ATOM 619 C CA . THR A 1 73 ? -11.925 -3.346 19.228 1.00 97.62 73 THR A CA 1
ATOM 620 C C . THR A 1 73 ? -11.602 -2.159 20.134 1.00 97.62 73 THR A C 1
ATOM 622 O O . THR A 1 73 ? -11.878 -2.196 21.328 1.00 97.62 73 THR A O 1
ATOM 625 N N . ASN A 1 74 ? -11.054 -1.083 19.565 1.00 97.12 74 ASN A N 1
ATOM 626 C CA . ASN A 1 74 ? -10.461 0.027 20.315 1.00 97.12 74 ASN A CA 1
ATOM 627 C C . ASN A 1 74 ? -11.260 1.336 20.213 1.00 97.12 74 ASN A C 1
ATOM 629 O O . ASN A 1 74 ? -10.900 2.323 20.856 1.00 97.12 74 ASN A O 1
ATOM 633 N N . GLY A 1 75 ? -12.273 1.408 19.341 1.00 97.19 75 GLY A N 1
ATOM 634 C CA . GLY A 1 75 ? -13.015 2.642 19.046 1.00 97.19 75 GLY A CA 1
ATOM 635 C C . GLY A 1 75 ? -12.212 3.707 18.284 1.00 97.19 75 GLY A C 1
ATOM 636 O O . GLY A 1 75 ? -12.733 4.781 17.992 1.00 97.19 75 GLY A O 1
ATOM 637 N N . SER A 1 76 ? -10.946 3.438 17.961 1.00 94.69 76 SER A N 1
ATOM 638 C CA . SER A 1 76 ? -10.023 4.361 17.297 1.00 94.69 76 SER A CA 1
ATOM 639 C C . SER A 1 76 ? -8.937 3.597 16.541 1.00 94.69 76 SER A C 1
ATOM 641 O O . SER A 1 76 ? -8.750 2.404 16.763 1.00 94.69 76 SER A O 1
ATOM 643 N N . VAL A 1 77 ? -8.231 4.294 15.647 1.00 93.31 77 VAL A N 1
ATOM 644 C CA . VAL A 1 77 ? -7.055 3.770 14.937 1.00 93.31 77 VAL A CA 1
ATOM 645 C C . VAL A 1 77 ? -5.820 4.499 15.443 1.00 93.31 77 VAL A C 1
ATOM 647 O O . VAL A 1 77 ? -5.782 5.731 15.442 1.00 93.31 77 VAL A O 1
ATOM 650 N N . ARG A 1 78 ? -4.810 3.746 15.873 1.00 90.81 78 ARG A N 1
ATOM 651 C CA . ARG A 1 78 ? -3.535 4.290 16.336 1.00 90.81 78 ARG A CA 1
ATOM 652 C C . ARG A 1 78 ? -2.643 4.631 15.150 1.00 90.81 78 ARG A C 1
ATOM 654 O O . ARG A 1 78 ? -2.503 3.857 14.203 1.00 90.81 78 ARG A O 1
ATOM 661 N N . ILE A 1 79 ? -2.016 5.800 15.232 1.00 92.62 79 ILE A N 1
ATOM 662 C CA . ILE A 1 79 ? -1.045 6.281 14.254 1.00 92.62 79 ILE A CA 1
ATOM 663 C C . ILE A 1 79 ? 0.233 6.620 15.007 1.00 92.62 79 ILE A C 1
ATOM 665 O O . ILE A 1 79 ? 0.249 7.536 15.826 1.00 92.62 79 ILE A O 1
ATOM 669 N N . ASP A 1 80 ? 1.295 5.889 14.695 1.00 93.50 80 ASP A N 1
ATOM 670 C CA . ASP A 1 80 ? 2.650 6.213 15.117 1.00 93.50 80 ASP A CA 1
ATOM 671 C C . ASP A 1 80 ? 3.350 6.965 13.975 1.00 93.50 80 ASP A C 1
ATOM 673 O O . ASP A 1 80 ? 3.569 6.426 12.886 1.00 93.50 80 ASP A O 1
ATOM 677 N N . LEU A 1 81 ? 3.639 8.247 14.203 1.00 93.00 81 LEU A N 1
ATOM 678 C CA . LEU A 1 81 ? 4.241 9.118 13.193 1.00 93.00 81 LEU A CA 1
ATOM 679 C C . LEU A 1 81 ? 5.716 8.792 12.935 1.00 93.00 81 LEU A C 1
ATOM 681 O O . LEU A 1 81 ? 6.188 8.990 11.812 1.00 93.00 81 LEU A O 1
ATOM 685 N N . GLU A 1 82 ? 6.432 8.289 13.941 1.00 95.00 82 GLU A N 1
ATOM 686 C CA . GLU A 1 82 ? 7.822 7.867 13.788 1.00 95.00 82 GLU A CA 1
ATOM 687 C C . GLU A 1 82 ? 7.882 6.604 12.928 1.00 95.00 82 GLU A C 1
ATOM 689 O O . GLU A 1 82 ? 8.635 6.543 11.948 1.00 95.00 82 GLU A O 1
ATOM 694 N N . GLU A 1 83 ? 6.988 5.651 13.204 1.00 94.56 83 GLU A N 1
ATOM 695 C CA . GLU A 1 83 ? 6.858 4.440 12.400 1.00 94.56 83 GLU A CA 1
ATOM 696 C C . GLU A 1 83 ? 6.529 4.757 10.944 1.00 94.56 83 GLU A C 1
ATOM 698 O O . GLU A 1 83 ? 7.145 4.236 10.012 1.00 94.56 83 GLU A O 1
ATOM 703 N N . VAL A 1 84 ? 5.584 5.670 10.730 1.00 93.94 84 VAL A N 1
ATOM 704 C CA . VAL A 1 84 ? 5.204 6.139 9.397 1.00 93.94 84 VAL A CA 1
ATOM 705 C C . VAL A 1 84 ? 6.404 6.699 8.631 1.00 93.94 84 VAL A C 1
ATOM 707 O O . VAL A 1 84 ? 6.598 6.361 7.458 1.00 93.94 84 VAL A O 1
ATOM 710 N N . ALA A 1 85 ? 7.219 7.540 9.270 1.00 94.88 85 ALA A N 1
ATOM 711 C CA . ALA A 1 85 ? 8.405 8.107 8.638 1.00 94.88 85 ALA A CA 1
ATOM 712 C C . ALA A 1 85 ? 9.427 7.014 8.275 1.00 94.88 85 ALA A C 1
ATOM 714 O O . ALA A 1 85 ? 9.995 7.026 7.173 1.00 94.88 85 ALA A O 1
ATOM 715 N N . ARG A 1 86 ? 9.617 6.027 9.160 1.00 96.69 86 ARG A N 1
ATOM 716 C CA . ARG A 1 86 ? 10.499 4.874 8.936 1.00 96.69 86 ARG A CA 1
ATOM 717 C C . ARG A 1 86 ? 10.035 4.009 7.763 1.00 96.69 86 ARG A C 1
ATOM 719 O O . ARG A 1 86 ? 10.826 3.700 6.872 1.00 96.69 86 ARG A O 1
ATOM 726 N N . LEU A 1 87 ? 8.748 3.674 7.703 1.00 96.81 87 LEU A N 1
ATOM 727 C CA . LEU A 1 87 ? 8.169 2.869 6.624 1.00 96.81 87 LEU A CA 1
ATOM 728 C C . LEU A 1 87 ? 8.339 3.543 5.257 1.00 96.81 87 LEU A C 1
ATOM 730 O O . LEU A 1 87 ? 8.773 2.906 4.296 1.00 96.81 87 LEU A O 1
ATOM 734 N N . LEU A 1 88 ? 8.077 4.850 5.162 1.00 96.25 88 LEU A N 1
ATOM 735 C CA . LEU A 1 88 ? 8.199 5.590 3.902 1.00 96.25 88 LEU A CA 1
ATOM 736 C C . LEU A 1 88 ? 9.651 5.764 3.432 1.00 96.25 88 LEU A C 1
ATOM 738 O O . LEU A 1 88 ? 9.894 5.838 2.225 1.00 96.25 88 LEU A O 1
ATOM 742 N N . SER A 1 89 ? 10.613 5.806 4.356 1.00 96.31 89 SER A N 1
ATOM 743 C CA . SER A 1 89 ? 12.047 5.946 4.057 1.00 96.31 89 SER A CA 1
ATOM 744 C C . SER A 1 89 ? 12.779 4.613 3.853 1.00 96.31 89 SER A C 1
ATOM 746 O O . SER A 1 89 ? 13.894 4.611 3.314 1.00 96.31 89 SER A O 1
ATOM 748 N N . SER A 1 90 ? 12.135 3.496 4.209 1.00 96.50 90 SER A N 1
ATOM 749 C CA . SER A 1 90 ? 12.679 2.139 4.111 1.00 96.50 90 SER A CA 1
ATOM 750 C C . SER A 1 90 ? 13.194 1.777 2.703 1.00 96.50 90 SER A C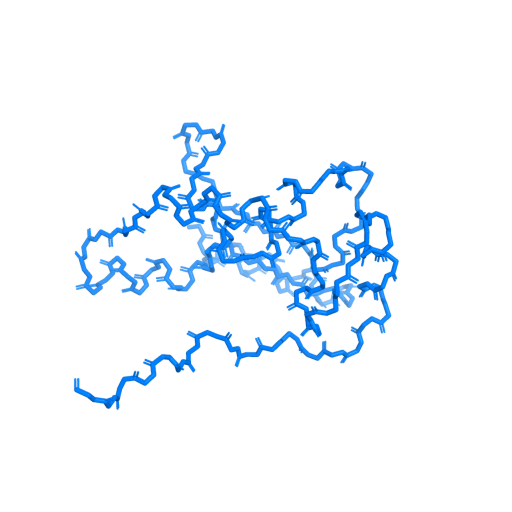 1
ATOM 752 O O . SER A 1 90 ? 12.823 2.410 1.702 1.00 96.50 90 SER A O 1
ATOM 754 N N . PRO A 1 91 ? 14.097 0.787 2.582 1.00 98.06 91 PRO A N 1
ATOM 755 C CA . PRO A 1 91 ? 14.547 0.311 1.279 1.00 98.06 91 PRO A CA 1
ATOM 756 C C . PRO A 1 91 ? 13.392 -0.186 0.403 1.00 98.06 91 PRO A C 1
ATOM 758 O O . PRO A 1 91 ? 12.402 -0.720 0.897 1.00 98.06 91 PRO A O 1
ATOM 761 N N . VAL A 1 92 ? 13.531 -0.031 -0.914 1.00 98.12 92 VAL A N 1
ATOM 762 C CA . VAL A 1 92 ? 12.524 -0.502 -1.874 1.00 98.12 92 VAL A CA 1
ATOM 763 C C . VAL A 1 92 ? 12.562 -2.026 -1.882 1.00 98.12 92 VAL A C 1
ATOM 765 O O . VAL A 1 92 ? 13.550 -2.614 -2.314 1.00 98.12 92 VAL A O 1
ATOM 768 N N . ARG A 1 93 ? 11.492 -2.665 -1.409 1.00 97.50 93 ARG A N 1
ATOM 769 C CA . ARG A 1 93 ? 11.377 -4.128 -1.359 1.00 97.50 93 ARG A CA 1
ATOM 770 C C . ARG A 1 93 ? 10.158 -4.624 -2.114 1.00 97.50 93 ARG A C 1
ATOM 772 O O . ARG A 1 93 ? 9.132 -3.943 -2.164 1.00 97.50 93 ARG A O 1
ATOM 779 N N . CYS A 1 94 ? 10.256 -5.821 -2.684 1.00 96.12 94 CYS A N 1
ATOM 780 C CA . CYS A 1 94 ? 9.082 -6.535 -3.167 1.00 96.12 94 CYS A CA 1
ATOM 781 C C . CYS A 1 94 ? 8.171 -6.867 -1.978 1.00 96.12 94 CYS A C 1
ATOM 783 O O . CYS A 1 94 ? 8.614 -7.497 -1.023 1.00 96.12 94 CYS A O 1
ATOM 785 N N . PHE A 1 95 ? 6.889 -6.507 -2.052 1.00 93.75 95 PHE A N 1
ATOM 786 C CA . PHE A 1 95 ? 5.907 -6.837 -1.008 1.00 93.75 95 PHE A CA 1
ATOM 787 C C . PHE A 1 95 ? 5.587 -8.338 -0.921 1.00 93.75 95 PHE A C 1
ATOM 789 O O . PHE A 1 95 ? 4.891 -8.753 -0.002 1.00 93.75 95 PHE A O 1
ATOM 796 N N . ARG A 1 96 ? 6.065 -9.144 -1.883 1.00 92.00 96 ARG A N 1
ATOM 797 C CA . ARG A 1 96 ? 5.837 -10.590 -1.916 1.00 92.00 96 ARG A CA 1
ATOM 798 C C . ARG A 1 96 ? 6.983 -11.385 -1.304 1.00 92.00 96 ARG A C 1
ATOM 800 O O . ARG A 1 96 ? 6.779 -12.099 -0.334 1.00 92.00 96 ARG A O 1
ATOM 807 N N . CYS A 1 97 ? 8.188 -11.232 -1.852 1.00 95.06 97 CYS A N 1
ATOM 808 C CA . CYS A 1 97 ? 9.368 -12.004 -1.447 1.00 95.06 97 CYS A CA 1
ATOM 809 C C . CYS A 1 97 ? 10.364 -11.224 -0.575 1.00 95.06 97 CYS A C 1
ATOM 811 O O . CYS A 1 97 ? 11.404 -11.766 -0.213 1.00 95.06 97 CYS A O 1
ATOM 813 N N . LEU A 1 98 ? 10.094 -9.945 -0.289 1.00 95.25 98 LEU A N 1
ATOM 814 C CA . LEU A 1 98 ? 10.955 -9.041 0.484 1.00 95.25 98 LEU A CA 1
ATOM 815 C C . LEU A 1 98 ? 12.333 -8.739 -0.131 1.00 95.25 98 LEU A C 1
ATOM 817 O O . LEU A 1 98 ? 13.116 -8.014 0.485 1.00 95.25 98 LEU A O 1
ATOM 821 N N . GLN A 1 99 ? 12.613 -9.203 -1.355 1.00 97.00 99 GLN A N 1
ATOM 822 C CA . GLN A 1 99 ? 13.839 -8.853 -2.074 1.00 97.00 99 GLN A CA 1
ATOM 823 C C . GLN A 1 99 ? 13.972 -7.332 -2.202 1.00 97.00 99 GLN A C 1
ATOM 825 O O . GLN A 1 99 ? 13.011 -6.642 -2.547 1.00 97.00 99 GLN A O 1
ATOM 830 N N . GLU A 1 100 ? 15.170 -6.824 -1.924 1.00 97.94 100 GLU A N 1
ATOM 831 C CA . GLU A 1 100 ? 15.497 -5.401 -1.957 1.00 97.94 100 GLU A CA 1
ATOM 832 C C . GLU A 1 100 ? 16.042 -4.969 -3.324 1.00 97.94 100 GLU A C 1
ATOM 834 O O . GLU A 1 100 ? 16.781 -5.702 -3.983 1.00 97.94 100 GLU A O 1
ATOM 839 N N . PHE A 1 101 ? 15.685 -3.755 -3.740 1.00 97.75 101 PHE A N 1
ATOM 840 C CA . PHE A 1 101 ? 16.045 -3.165 -5.023 1.00 97.75 101 P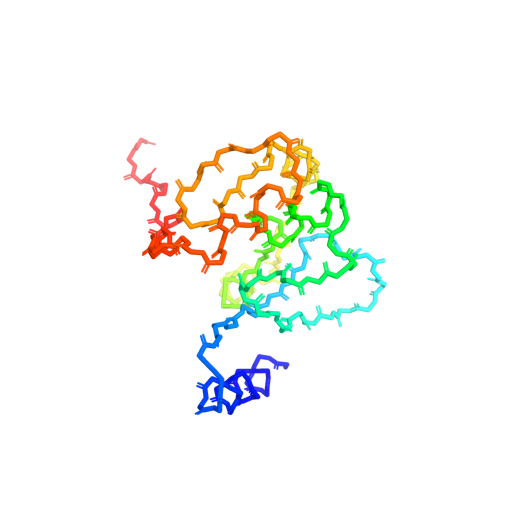HE A CA 1
ATOM 841 C C . PHE A 1 101 ? 16.610 -1.759 -4.832 1.00 97.75 101 PHE A C 1
ATOM 843 O O . PHE A 1 101 ? 16.178 -0.998 -3.964 1.00 97.75 101 PHE A O 1
ATOM 850 N N . LYS A 1 102 ? 17.560 -1.379 -5.692 1.00 96.06 102 LYS A N 1
ATOM 851 C CA . LYS A 1 102 ? 18.139 -0.027 -5.681 1.00 96.06 102 LYS A CA 1
ATOM 852 C C . LYS A 1 102 ? 17.163 1.017 -6.217 1.00 96.06 102 LYS A C 1
ATOM 854 O O . LYS A 1 102 ? 17.182 2.161 -5.765 1.00 96.06 102 LYS A O 1
ATOM 859 N N . THR A 1 103 ? 16.321 0.637 -7.179 1.00 95.62 103 THR A N 1
ATOM 860 C CA . THR A 1 103 ? 15.397 1.551 -7.853 1.00 95.62 103 THR A CA 1
ATOM 861 C C . THR A 1 103 ? 13.978 0.980 -7.923 1.00 95.62 103 THR A C 1
ATOM 863 O O . THR A 1 103 ? 13.767 -0.231 -7.886 1.00 95.62 103 THR A O 1
ATOM 866 N N . VAL A 1 104 ? 12.982 1.867 -8.028 1.00 96.38 104 VAL A N 1
ATOM 867 C CA . VAL A 1 104 ? 11.573 1.475 -8.210 1.00 96.38 104 VAL A CA 1
ATOM 868 C C . VAL A 1 104 ? 11.334 0.754 -9.548 1.00 96.38 104 VAL A C 1
ATOM 870 O O . VAL A 1 104 ? 10.625 -0.249 -9.531 1.00 96.38 104 VAL A O 1
ATOM 873 N N . PRO A 1 105 ? 11.919 1.176 -10.691 1.00 95.31 105 PRO A N 1
ATOM 874 C CA . PRO A 1 105 ? 11.816 0.422 -11.941 1.00 95.31 105 PRO A CA 1
ATOM 875 C C . PRO A 1 105 ? 12.258 -1.044 -11.832 1.00 95.31 105 PRO A C 1
ATOM 877 O O . PRO A 1 105 ? 11.552 -1.916 -12.336 1.00 95.31 105 PRO A O 1
ATOM 880 N N . ASP A 1 106 ? 13.358 -1.328 -11.125 1.00 95.44 106 ASP A N 1
ATOM 881 C CA . ASP A 1 106 ? 13.835 -2.707 -10.934 1.00 95.44 106 ASP A CA 1
ATOM 882 C C . ASP A 1 106 ? 12.827 -3.538 -10.127 1.00 95.44 106 ASP A C 1
ATOM 884 O O . ASP A 1 106 ? 12.506 -4.672 -10.484 1.00 95.44 106 ASP A O 1
ATOM 888 N N . ALA A 1 107 ? 12.266 -2.946 -9.067 1.00 96.38 107 ALA A N 1
ATOM 889 C CA . ALA A 1 107 ? 11.245 -3.592 -8.248 1.00 96.38 107 ALA A CA 1
ATOM 890 C C . ALA A 1 107 ? 9.958 -3.868 -9.044 1.00 96.38 107 ALA A C 1
ATOM 892 O O . ALA A 1 107 ? 9.386 -4.954 -8.934 1.00 96.38 107 ALA A O 1
ATOM 893 N N . LYS A 1 108 ? 9.524 -2.920 -9.889 1.00 94.31 108 LYS A N 1
ATOM 894 C CA . LYS A 1 108 ? 8.384 -3.105 -10.800 1.00 94.31 108 LYS A CA 1
ATOM 895 C C . LYS A 1 108 ? 8.616 -4.270 -11.759 1.00 94.31 108 LYS A C 1
ATOM 897 O O . LYS A 1 108 ? 7.730 -5.104 -11.924 1.00 94.31 108 LYS A O 1
ATOM 902 N N . LEU A 1 109 ? 9.798 -4.336 -12.379 1.00 93.75 109 LEU A N 1
ATOM 903 C CA . LEU A 1 109 ? 10.143 -5.417 -13.301 1.00 93.75 109 LEU A CA 1
ATOM 904 C C . LEU A 1 109 ? 10.085 -6.776 -12.596 1.00 93.75 109 LEU A C 1
ATOM 906 O O . LEU A 1 109 ? 9.501 -7.714 -13.129 1.00 93.75 109 LEU A O 1
ATOM 910 N N . HIS A 1 110 ? 10.620 -6.855 -11.376 1.00 94.56 110 HIS A N 1
ATOM 911 C CA . HIS A 1 110 ? 10.574 -8.070 -10.572 1.00 94.56 110 HIS A CA 1
ATOM 912 C C . HIS A 1 110 ? 9.144 -8.499 -10.207 1.00 94.56 110 HIS A C 1
ATOM 914 O O . HIS A 1 110 ? 8.805 -9.674 -10.336 1.00 94.56 110 HIS A O 1
ATOM 920 N N . VAL A 1 111 ? 8.282 -7.574 -9.764 1.00 93.00 111 VAL A N 1
ATOM 921 C CA . VAL A 1 111 ? 6.912 -7.902 -9.318 1.00 93.00 111 VAL A CA 1
ATOM 922 C C . VAL A 1 111 ? 6.077 -8.574 -10.413 1.00 93.00 111 VAL A C 1
ATOM 924 O O . VAL A 1 111 ? 5.254 -9.436 -10.099 1.00 93.00 111 VAL A O 1
ATOM 927 N N . ARG A 1 112 ? 6.331 -8.263 -11.690 1.00 89.12 112 ARG A N 1
ATOM 928 C CA . ARG A 1 112 ? 5.635 -8.878 -12.835 1.00 89.12 112 ARG A CA 1
ATOM 929 C C . ARG A 1 112 ? 5.806 -10.395 -12.907 1.00 89.12 112 ARG A C 1
ATOM 931 O O . ARG A 1 112 ? 4.898 -11.082 -13.357 1.00 89.12 112 ARG A O 1
ATOM 938 N N . THR A 1 113 ? 6.948 -10.915 -12.466 1.00 89.50 113 THR A N 1
ATOM 939 C CA . THR A 1 113 ? 7.268 -12.351 -12.526 1.00 89.50 113 THR A CA 1
ATOM 940 C C . THR A 1 113 ? 7.463 -12.972 -11.146 1.00 89.50 113 THR A C 1
ATOM 942 O O . THR A 1 113 ? 7.811 -14.146 -11.040 1.00 89.50 113 THR A O 1
ATOM 945 N N . CYS A 1 114 ? 7.276 -12.199 -10.074 1.00 91.62 114 CYS A N 1
ATOM 946 C CA . CYS A 1 114 ? 7.438 -12.683 -8.713 1.00 91.62 114 CYS A CA 1
ATOM 947 C C . CYS A 1 114 ? 6.297 -13.645 -8.361 1.00 91.62 114 CYS A C 1
ATOM 949 O O . CYS A 1 114 ? 5.169 -13.213 -8.109 1.00 91.62 114 CYS A O 1
ATOM 951 N N . ALA A 1 115 ? 6.622 -14.939 -8.349 1.00 85.12 115 ALA A N 1
ATOM 952 C CA . ALA A 1 115 ? 5.709 -16.036 -8.035 1.00 85.12 115 ALA A CA 1
ATOM 953 C C . ALA A 1 115 ? 5.564 -16.306 -6.528 1.00 85.12 115 ALA A C 1
ATOM 955 O O . ALA A 1 115 ? 4.776 -17.166 -6.140 1.00 85.12 115 ALA A O 1
ATOM 956 N N . ALA A 1 116 ? 6.311 -15.592 -5.675 1.00 85.06 116 ALA A N 1
ATOM 957 C CA . ALA A 1 116 ? 6.077 -15.656 -4.240 1.00 85.06 116 ALA A CA 1
ATOM 958 C C . ALA A 1 116 ? 4.635 -15.214 -3.965 1.00 85.06 116 ALA A C 1
ATOM 960 O O . ALA A 1 116 ? 4.213 -14.143 -4.408 1.00 85.06 116 ALA A O 1
ATOM 961 N N . SER A 1 117 ? 3.872 -16.024 -3.236 1.00 67.94 117 SER A N 1
ATOM 962 C CA . SER A 1 117 ? 2.661 -15.522 -2.599 1.00 67.94 117 SER A CA 1
ATOM 963 C C . SER A 1 117 ? 3.078 -14.404 -1.652 1.00 67.94 117 SER A C 1
ATOM 965 O O . SER A 1 117 ? 4.102 -14.541 -0.980 1.00 67.94 117 SER A O 1
ATOM 967 N N . ALA A 1 118 ? 2.327 -13.298 -1.621 1.00 60.19 118 ALA A N 1
ATOM 968 C CA . ALA A 1 118 ? 2.530 -12.279 -0.599 1.00 60.19 118 ALA A CA 1
ATOM 969 C C . ALA A 1 118 ? 2.636 -12.982 0.754 1.00 60.19 118 ALA A C 1
ATOM 971 O O . ALA A 1 118 ? 1.728 -13.739 1.092 1.00 60.19 118 ALA A O 1
ATOM 972 N N . LEU A 1 119 ? 3.779 -12.842 1.437 1.00 51.34 119 LEU A N 1
ATOM 973 C CA . LEU A 1 119 ? 3.981 -13.470 2.736 1.00 51.34 119 LEU A CA 1
ATOM 974 C C . LEU A 1 119 ? 2.799 -13.041 3.616 1.00 51.34 119 LEU A C 1
ATOM 976 O O . LEU A 1 119 ? 2.647 -11.856 3.917 1.00 51.34 119 LEU A O 1
ATOM 980 N N . GLU A 1 120 ? 1.937 -13.985 3.988 1.00 42.38 120 GLU A N 1
ATOM 981 C CA . GLU A 1 120 ? 0.978 -13.801 5.072 1.00 42.38 120 GLU A CA 1
ATOM 982 C C . GLU A 1 120 ? 1.794 -13.693 6.360 1.00 42.38 120 GLU A C 1
ATOM 984 O O . GLU A 1 120 ? 2.001 -14.671 7.072 1.00 42.38 120 GLU A O 1
ATOM 989 N N . THR A 1 121 ? 2.406 -12.539 6.624 1.00 38.47 121 THR A N 1
ATOM 990 C CA . THR A 1 121 ? 3.179 -12.356 7.855 1.00 38.47 121 THR A CA 1
ATOM 991 C C . THR A 1 121 ? 3.215 -10.897 8.279 1.00 38.47 121 THR A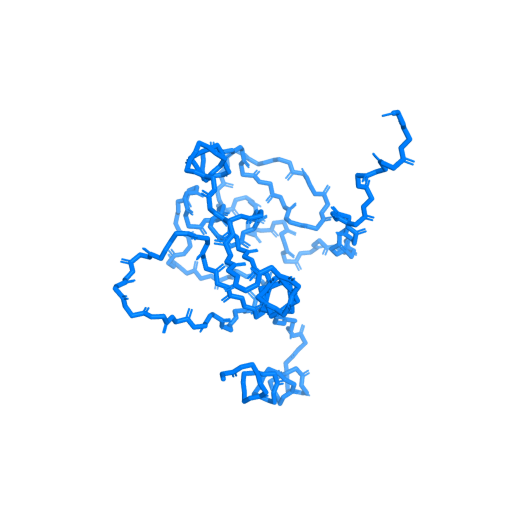 C 1
ATOM 993 O O . THR A 1 121 ? 4.190 -10.194 8.043 1.00 38.47 121 THR A O 1
ATOM 996 N N . LEU A 1 122 ? 2.147 -10.472 8.960 1.00 40.47 122 LEU A N 1
ATOM 997 C CA . LEU A 1 122 ? 2.243 -9.661 10.185 1.00 40.47 122 LEU A CA 1
ATOM 998 C C . LEU A 1 122 ? 1.207 -10.091 11.250 1.00 40.47 122 LEU A C 1
ATOM 1000 O O . LEU A 1 122 ? 0.911 -9.339 12.173 1.00 40.47 122 LEU A O 1
ATOM 1004 N N . THR A 1 123 ? 0.685 -11.317 11.181 1.00 38.19 123 THR A N 1
ATOM 1005 C CA . THR A 1 123 ? 0.005 -11.974 12.305 1.00 38.19 123 THR A CA 1
ATOM 1006 C C . THR A 1 123 ? 0.958 -13.006 12.891 1.00 38.19 123 THR A C 1
ATOM 1008 O O . THR A 1 123 ? 1.031 -14.128 12.410 1.00 38.19 123 THR A O 1
ATOM 1011 N N . SER A 1 124 ? 1.770 -12.540 13.843 1.00 36.53 124 SER A N 1
ATOM 1012 C CA . SER A 1 124 ? 2.452 -13.284 14.919 1.00 36.53 124 SER A CA 1
ATOM 1013 C C . SER A 1 124 ? 3.637 -12.451 15.411 1.00 36.53 124 SER A C 1
ATOM 1015 O O . SER A 1 124 ? 4.798 -12.784 15.201 1.00 36.53 124 SER A O 1
ATOM 1017 N N . ALA A 1 125 ? 3.340 -11.321 16.054 1.00 33.03 125 ALA A N 1
ATOM 1018 C CA . ALA A 1 125 ? 4.164 -10.908 17.180 1.00 33.03 125 ALA A CA 1
ATOM 1019 C C . ALA A 1 125 ? 3.569 -11.621 18.400 1.00 33.03 125 ALA A C 1
ATOM 1021 O O . ALA A 1 125 ? 2.567 -11.184 18.965 1.00 33.03 125 ALA A O 1
ATOM 1022 N N . GLU A 1 126 ? 4.133 -12.789 18.701 1.00 37.75 126 GLU A N 1
ATOM 1023 C CA . GLU A 1 126 ? 3.943 -13.535 19.944 1.00 37.75 126 GLU A CA 1
ATOM 1024 C C . GLU A 1 126 ? 4.211 -12.574 21.131 1.00 37.75 126 GLU A C 1
ATOM 1026 O O . GLU A 1 126 ? 5.121 -11.754 21.079 1.00 37.75 126 GLU A O 1
ATOM 1031 N N . GLY A 1 127 ? 3.439 -12.540 22.214 1.00 36.44 127 GLY A N 1
ATOM 1032 C CA . GLY A 1 127 ? 2.668 -13.644 22.763 1.00 36.44 127 GLY A CA 1
ATOM 1033 C C . GLY A 1 127 ? 3.529 -14.615 23.571 1.00 36.44 127 GLY A C 1
ATOM 1034 O O . GLY A 1 127 ? 3.187 -15.785 23.608 1.00 36.44 127 GLY A O 1
ATOM 1035 N N . SER A 1 128 ? 4.616 -14.160 24.205 1.00 37.81 128 SER A N 1
ATOM 1036 C CA . SER A 1 128 ? 5.265 -14.849 25.334 1.00 37.81 128 SER A CA 1
ATOM 1037 C C . SER A 1 128 ? 6.351 -13.961 25.950 1.00 37.81 128 SER A C 1
ATOM 1039 O O . SER A 1 128 ? 7.376 -13.714 25.313 1.00 37.81 128 SER A O 1
ATOM 1041 N N . GLY A 1 129 ? 6.112 -13.492 27.177 1.00 33.03 129 GLY A N 1
ATOM 1042 C CA . GLY A 1 129 ? 7.014 -12.657 27.974 1.00 33.03 129 GLY A CA 1
ATOM 1043 C C . GLY A 1 129 ? 6.247 -11.847 29.000 1.00 33.03 129 GLY A C 1
ATOM 1044 O O . GLY A 1 129 ? 5.926 -10.686 28.674 1.00 33.03 129 GLY A O 1
#

pLDDT: mean 88.27, std 16.27, range [33.03, 98.12]

Foldseek 3Di:
DVVVLVVVQVVVCVVDVWHWAWFFQLDHPDPDDDIDTDTLLPPDPVCFDLQSQLCCLDVSTPGPVNVVVCCVVPVDDDHDPVVSVCSSPDFRAAQFPRDGDPGPVVSSVCSVPPPGGRPPDPPDPDDDD

InterPro domains:
  IPR032566 Aprataxin, C2HE/C2H2/C2HC zinc finger [PF16278] (57-114)
  IPR036265 HIT-like superfamily [G3DSA:3.30.428.10] (1-121)
  IPR036265 HIT-like superfamily [SSF54197] (1-91)

Secondary structure (DSSP, 8-state):
-HHHHHHHHHHHHHHSS--EEEEEESS-SSSS---EEEETT---TT--SHHHHHHHHSTTEEEHHHHHHHHHHHSS----HHHHHHHHHS-EE-TTT--EESSHHHHHHHHHH--SPP---SS------

Radius of gyration: 15.36 Å; chains: 1; bounding box: 37×32×44 Å